Protein AF-A0A1C5BQC7-F1 (afdb_monomer_lite)

Sequence (77 aa):
RPLATTPSHLWLAERPVPGLPSLGSPDEQRALWRAHLPEPSAWYRLDTTHYGIVRPPHAHTVATAINAVSHHIAEPH

Secondary structure (DSSP, 8-state):
---TTS-EEEEEEEEPPTTSPP---HHHHHHHHHTT-PSSEEEEEEEEETTTTTSTTHHHHHHHHHHHHHHHHS---

Structure (mmCIF, N/CA/C/O backbone):
data_AF-A0A1C5BQC7-F1
#
_entry.id   AF-A0A1C5BQC7-F1
#
loop_
_atom_site.group_PDB
_atom_site.id
_atom_site.type_symbol
_atom_site.label_atom_id
_atom_site.label_alt_id
_atom_site.label_comp_id
_atom_site.label_asym_id
_atom_site.label_entity_id
_atom_site.label_seq_id
_atom_site.pdbx_PDB_ins_code
_atom_site.Cartn_x
_atom_site.Cartn_y
_atom_site.Cartn_z
_atom_site.occupancy
_atom_site.B_iso_or_equiv
_atom_site.auth_seq_id
_atom_site.auth_comp_id
_atom_site.auth_asym_id
_atom_site.auth_atom_id
_atom_site.pdbx_PDB_model_num
ATOM 1 N N . ARG A 1 1 ? -2.298 -6.040 -16.953 1.00 50.19 1 ARG A N 1
ATOM 2 C CA . ARG A 1 1 ? -0.999 -6.547 -17.460 1.00 50.19 1 ARG A CA 1
ATOM 3 C C . ARG A 1 1 ? -0.126 -6.797 -16.235 1.00 50.19 1 ARG A C 1
ATOM 5 O O . ARG A 1 1 ? 0.100 -5.830 -15.520 1.00 50.19 1 ARG A O 1
ATOM 12 N N . PRO A 1 2 ? 0.219 -8.049 -15.899 1.00 55.59 2 PRO A N 1
ATOM 13 C CA . PRO A 1 2 ? 0.948 -8.347 -14.668 1.00 55.59 2 PRO A CA 1
ATOM 14 C C . PRO A 1 2 ? 2.360 -7.750 -14.728 1.00 55.59 2 PRO A C 1
ATOM 16 O O . PRO A 1 2 ? 2.968 -7.726 -15.799 1.00 55.59 2 PRO A O 1
ATOM 19 N N . LEU A 1 3 ? 2.879 -7.291 -13.586 1.00 60.38 3 LEU A N 1
ATOM 20 C CA . LEU A 1 3 ? 4.257 -6.800 -13.416 1.00 60.38 3 LEU A CA 1
ATOM 21 C C . LEU A 1 3 ? 5.270 -7.961 -13.414 1.00 60.38 3 LEU A C 1
ATOM 23 O O . LEU A 1 3 ? 6.279 -7.908 -12.727 1.00 60.38 3 LEU A O 1
ATOM 27 N N . ALA A 1 4 ? 4.989 -9.030 -14.163 1.00 62.91 4 ALA A N 1
ATOM 28 C CA . ALA A 1 4 ? 5.538 -10.376 -13.997 1.00 62.91 4 ALA A CA 1
ATOM 29 C C . ALA A 1 4 ? 7.044 -10.522 -14.275 1.00 62.91 4 ALA A C 1
ATOM 31 O O . ALA A 1 4 ? 7.561 -11.631 -14.243 1.00 62.91 4 ALA A O 1
ATOM 32 N N . THR A 1 5 ? 7.753 -9.436 -14.570 1.00 72.19 5 THR A N 1
ATOM 33 C CA . THR A 1 5 ? 9.194 -9.461 -14.851 1.00 72.19 5 THR A CA 1
ATOM 34 C C . THR A 1 5 ? 9.979 -8.373 -14.127 1.00 72.19 5 THR A C 1
ATOM 36 O O . THR A 1 5 ? 11.198 -8.353 -14.241 1.00 72.19 5 THR A O 1
ATOM 39 N N . THR A 1 6 ? 9.318 -7.459 -13.411 1.00 79.12 6 THR A N 1
ATOM 40 C CA . THR A 1 6 ? 9.992 -6.337 -12.750 1.00 79.12 6 THR A CA 1
ATOM 41 C C . THR A 1 6 ? 10.122 -6.627 -11.256 1.00 79.12 6 THR A C 1
ATOM 43 O O . THR A 1 6 ? 9.093 -6.665 -10.572 1.00 79.12 6 THR A O 1
ATOM 46 N N . PRO A 1 7 ? 11.352 -6.800 -10.729 1.00 80.88 7 PRO A N 1
ATOM 47 C CA . PRO A 1 7 ? 11.589 -6.843 -9.292 1.00 80.88 7 PRO A CA 1
ATOM 48 C C . PRO A 1 7 ? 10.898 -5.671 -8.603 1.00 80.88 7 PRO A C 1
ATOM 50 O O . PRO A 1 7 ? 11.009 -4.526 -9.045 1.00 80.88 7 PRO A O 1
ATOM 53 N N . SER A 1 8 ? 10.131 -5.967 -7.561 1.00 85.94 8 SER A N 1
ATOM 54 C CA . SER A 1 8 ? 9.235 -4.995 -6.942 1.00 85.94 8 SER A CA 1
ATOM 55 C C . SER A 1 8 ? 9.472 -4.918 -5.442 1.00 85.94 8 SER A C 1
ATOM 57 O O . SER A 1 8 ? 9.788 -5.909 -4.788 1.00 85.94 8 SER A O 1
ATOM 59 N N . HIS A 1 9 ? 9.286 -3.727 -4.884 1.00 90.38 9 HIS A N 1
ATOM 60 C CA . HIS A 1 9 ? 9.215 -3.523 -3.443 1.00 90.38 9 HIS A CA 1
ATOM 61 C C . HIS A 1 9 ? 7.761 -3.233 -3.070 1.00 90.38 9 HIS A C 1
ATOM 63 O O . HIS A 1 9 ? 7.134 -2.350 -3.660 1.00 90.38 9 HIS A O 1
ATOM 69 N N . LEU A 1 10 ? 7.226 -3.966 -2.096 1.00 91.25 10 LEU A N 1
ATOM 70 C CA . LEU A 1 10 ? 5.861 -3.797 -1.607 1.00 91.25 10 LEU A CA 1
ATOM 71 C C . LEU A 1 10 ? 5.862 -3.483 -0.110 1.00 91.25 10 LEU A C 1
ATOM 73 O O . LEU A 1 10 ? 6.372 -4.251 0.705 1.00 91.25 10 LEU A O 1
ATOM 77 N N . TRP A 1 11 ? 5.242 -2.361 0.248 1.00 93.44 11 TRP A N 1
ATOM 78 C CA . TRP A 1 11 ? 4.998 -1.954 1.628 1.00 93.44 11 TRP A CA 1
ATOM 79 C C . TRP A 1 11 ? 3.513 -2.112 1.970 1.00 93.44 11 TRP A C 1
ATOM 81 O O . TRP A 1 11 ? 2.655 -1.538 1.299 1.00 93.44 11 TRP A O 1
ATOM 91 N N . LEU A 1 12 ? 3.212 -2.870 3.025 1.00 92.56 12 LEU A N 1
ATOM 92 C CA . LEU A 1 12 ? 1.861 -3.107 3.535 1.00 92.56 12 LEU A CA 1
ATOM 93 C C . LEU A 1 12 ? 1.642 -2.364 4.854 1.00 92.56 12 LEU A C 1
ATOM 95 O O . LEU A 1 12 ? 2.446 -2.467 5.780 1.00 92.56 12 LEU A O 1
ATOM 99 N N . ALA A 1 13 ? 0.526 -1.645 4.939 1.00 91.62 13 ALA A N 1
ATOM 100 C CA . ALA A 1 13 ? 0.053 -1.013 6.163 1.00 91.62 13 ALA A CA 1
ATOM 101 C C . ALA A 1 13 ? -0.665 -2.049 7.044 1.00 91.62 13 ALA A C 1
ATOM 103 O O . ALA A 1 13 ? -1.582 -2.725 6.580 1.00 91.62 13 ALA A O 1
ATOM 104 N N . GLU A 1 14 ? -0.257 -2.184 8.305 1.00 91.50 14 GLU A N 1
ATOM 105 C CA . GLU A 1 14 ? -0.813 -3.195 9.216 1.00 91.50 14 GLU A CA 1
ATOM 106 C C . GLU A 1 14 ? -2.125 -2.772 9.877 1.00 91.50 14 GLU A C 1
ATOM 108 O O . GLU A 1 14 ? -2.916 -3.626 10.282 1.00 91.50 14 GLU A O 1
ATOM 113 N N . ARG A 1 15 ? -2.373 -1.463 9.998 1.00 90.62 15 ARG A N 1
ATOM 114 C CA . ARG A 1 15 ? -3.560 -0.947 10.679 1.00 90.62 15 ARG A CA 1
ATOM 115 C C . ARG A 1 15 ? -4.697 -0.708 9.684 1.00 90.62 15 ARG A C 1
ATOM 117 O O . ARG A 1 15 ? -4.491 -0.041 8.664 1.00 90.62 15 ARG A O 1
ATOM 124 N N . PRO A 1 16 ? -5.922 -1.163 9.994 1.00 89.62 16 PRO A N 1
ATOM 125 C CA . PRO A 1 16 ? -7.084 -0.840 9.184 1.00 89.62 16 PRO A CA 1
ATOM 126 C C . PRO A 1 16 ? -7.422 0.651 9.289 1.00 89.62 16 PRO A C 1
ATOM 128 O O . PRO A 1 16 ? -7.062 1.340 10.246 1.00 89.62 16 PRO A O 1
ATOM 131 N N . VAL A 1 17 ? -8.166 1.145 8.305 1.00 90.31 17 VAL A N 1
ATOM 132 C CA . VAL A 1 17 ? -8.789 2.469 8.363 1.00 90.31 17 VAL A CA 1
ATOM 133 C C . VAL A 1 17 ? -10.234 2.287 8.838 1.00 90.31 17 VAL A C 1
ATOM 135 O O . VAL A 1 17 ? -10.975 1.535 8.201 1.00 90.31 17 VAL A O 1
ATOM 138 N N . PRO A 1 18 ? -10.666 2.959 9.922 1.00 88.06 18 PRO A N 1
ATOM 139 C CA . PRO A 1 18 ? -12.058 2.913 10.360 1.00 88.06 18 PRO A CA 1
ATOM 140 C C . PRO A 1 18 ? -13.025 3.300 9.233 1.00 88.06 18 PRO A C 1
ATOM 142 O O . PRO A 1 18 ? -12.818 4.302 8.552 1.00 88.06 18 PRO A O 1
ATOM 145 N N . GLY A 1 1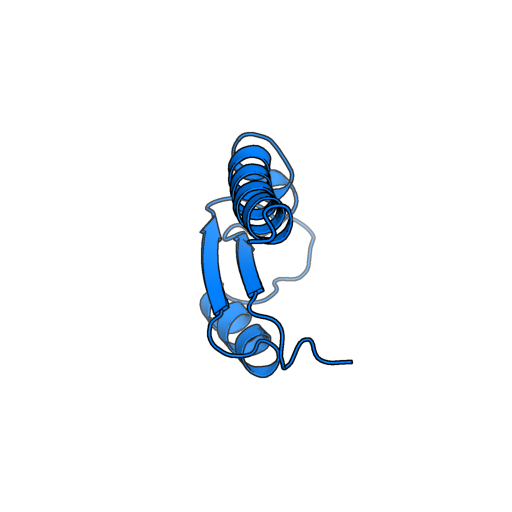9 ? -14.082 2.509 9.043 1.00 88.00 19 GLY A N 1
ATOM 146 C CA . GLY A 1 19 ? -15.100 2.754 8.016 1.00 88.00 19 GLY A CA 1
ATOM 147 C C . GLY A 1 19 ? -14.764 2.230 6.615 1.00 88.00 19 GLY A C 1
ATOM 148 O O . GLY A 1 19 ? -15.602 2.358 5.726 1.00 88.00 19 GLY A O 1
ATOM 149 N N . LEU A 1 20 ? -13.592 1.614 6.407 1.00 83.94 20 LEU A N 1
ATOM 150 C CA . LEU A 1 20 ? -13.261 0.920 5.159 1.00 83.94 20 LEU A CA 1
ATOM 151 C C . LEU A 1 20 ? -13.379 -0.607 5.303 1.00 83.94 20 LEU A C 1
ATOM 153 O O . LEU A 1 20 ? -13.210 -1.133 6.408 1.00 83.94 20 LEU A O 1
ATOM 157 N N . PRO A 1 21 ? -13.642 -1.335 4.200 1.00 83.81 21 PRO A N 1
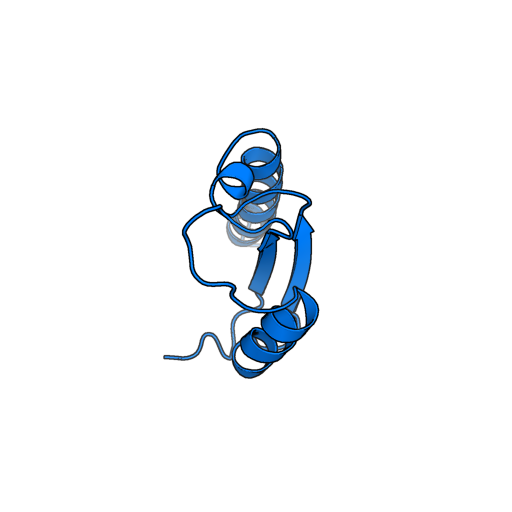ATOM 158 C CA . PRO A 1 21 ? -13.609 -2.791 4.204 1.00 83.81 21 PRO A CA 1
ATOM 159 C C . PRO A 1 21 ? -12.257 -3.324 4.684 1.00 83.81 21 PRO A C 1
ATOM 161 O O . PRO A 1 21 ? -11.201 -2.812 4.307 1.00 83.81 21 PRO A O 1
ATOM 164 N N . SER A 1 22 ? -12.294 -4.386 5.489 1.00 81.56 22 SER A N 1
ATOM 165 C CA . SER A 1 22 ? -11.083 -5.132 5.819 1.00 81.56 22 SER A CA 1
ATOM 166 C C . SER A 1 22 ? -10.562 -5.836 4.567 1.00 81.56 22 SER A C 1
ATOM 168 O O . SER A 1 22 ? -11.320 -6.508 3.871 1.00 81.56 22 SER A O 1
ATOM 170 N N . LEU A 1 23 ? -9.263 -5.709 4.305 1.00 79.94 23 LEU A N 1
ATOM 171 C CA . LEU A 1 23 ? -8.565 -6.427 3.233 1.00 79.94 23 LEU A CA 1
ATOM 172 C C . LEU A 1 23 ? -8.003 -7.779 3.712 1.00 79.94 23 LEU A C 1
ATOM 174 O O . LEU A 1 23 ? -7.178 -8.382 3.030 1.00 79.94 23 LEU A O 1
ATOM 178 N N . GLY A 1 24 ? -8.426 -8.239 4.894 1.00 86.12 24 GLY A N 1
ATOM 179 C CA . GLY A 1 24 ? -7.854 -9.397 5.577 1.00 86.12 24 GLY A CA 1
ATOM 180 C C . GLY A 1 24 ? -6.579 -9.052 6.348 1.00 86.12 24 GLY A C 1
ATOM 181 O O . GLY A 1 24 ? -6.125 -7.902 6.384 1.00 86.12 24 GLY A O 1
ATOM 182 N N . SER A 1 25 ? -6.001 -10.061 6.989 1.00 86.31 25 SER A N 1
ATOM 183 C CA . SER A 1 25 ? -4.716 -9.966 7.677 1.00 86.31 25 SER A CA 1
ATOM 184 C C . SER A 1 25 ? -3.577 -9.605 6.708 1.00 86.31 25 SER A C 1
ATOM 186 O O . SER A 1 25 ? -3.645 -9.920 5.515 1.00 86.31 25 SER A O 1
ATOM 188 N N . PRO A 1 26 ? -2.477 -8.998 7.193 1.00 82.88 26 PRO A N 1
ATOM 189 C CA . PRO A 1 26 ? -1.301 -8.739 6.362 1.00 82.88 26 PRO A CA 1
ATOM 190 C C . PRO A 1 26 ? -0.750 -9.988 5.648 1.00 82.88 26 PRO A C 1
ATOM 192 O O . PRO A 1 26 ? -0.223 -9.881 4.541 1.00 82.88 26 PRO A O 1
ATOM 195 N N . ASP A 1 27 ? -0.887 -11.178 6.244 1.00 85.38 27 ASP A N 1
ATOM 196 C CA . ASP A 1 27 ? -0.432 -12.435 5.639 1.00 85.38 27 ASP A CA 1
ATOM 197 C C . ASP A 1 27 ? -1.331 -12.902 4.485 1.00 85.38 27 ASP A C 1
ATOM 199 O O . ASP A 1 27 ? -0.812 -13.370 3.465 1.00 85.38 27 ASP A O 1
ATOM 203 N N . GLU A 1 28 ? -2.651 -12.720 4.600 1.00 89.44 28 GLU A N 1
ATOM 204 C CA . GLU A 1 28 ? -3.602 -12.954 3.503 1.00 89.44 28 GLU A CA 1
ATOM 205 C C . GLU A 1 28 ? -3.349 -11.975 2.354 1.00 89.44 28 GLU A C 1
ATOM 207 O O . GLU A 1 28 ? -3.227 -12.388 1.200 1.00 89.44 28 GLU A O 1
ATOM 212 N N . GLN A 1 29 ? -3.152 -10.691 2.665 1.00 88.62 29 GLN A N 1
ATOM 213 C CA . GLN A 1 29 ? -2.798 -9.681 1.664 1.00 88.62 29 GLN A CA 1
ATOM 214 C C . GLN A 1 29 ? -1.484 -10.030 0.949 1.00 88.62 29 GLN A C 1
ATOM 216 O O . GLN A 1 29 ? -1.392 -9.926 -0.276 1.00 88.62 29 GLN A O 1
ATOM 221 N N . ARG A 1 30 ? -0.473 -10.512 1.683 1.00 86.00 30 ARG A N 1
ATOM 222 C CA . ARG A 1 30 ? 0.784 -10.990 1.089 1.00 86.00 30 ARG A CA 1
ATOM 223 C C . ARG A 1 30 ? 0.575 -12.186 0.163 1.00 86.00 30 ARG A C 1
ATOM 225 O O . ARG A 1 30 ? 1.225 -12.273 -0.877 1.00 86.00 30 ARG A O 1
ATOM 232 N N . ALA A 1 31 ? -0.295 -13.126 0.524 1.00 87.50 31 ALA A N 1
ATOM 233 C CA . ALA A 1 31 ? -0.606 -14.262 -0.339 1.00 87.50 31 ALA A CA 1
ATOM 234 C C . ALA A 1 31 ? -1.255 -13.812 -1.659 1.00 87.50 31 ALA A C 1
ATOM 236 O O . ALA A 1 31 ? -0.839 -14.285 -2.716 1.00 87.50 31 ALA A O 1
ATOM 237 N N . LEU A 1 32 ? -2.185 -12.852 -1.602 1.00 88.56 32 LEU A N 1
ATOM 238 C CA . LEU A 1 32 ? -2.831 -12.281 -2.789 1.00 88.56 32 LEU A CA 1
ATOM 239 C C . LEU A 1 32 ? -1.817 -11.606 -3.720 1.00 88.56 32 LEU A C 1
ATOM 241 O O . LEU A 1 32 ? -1.797 -11.866 -4.919 1.00 88.56 32 LEU A O 1
ATOM 245 N N . TRP A 1 33 ? -0.925 -10.785 -3.169 1.00 87.56 33 TRP A N 1
ATOM 246 C CA . TRP A 1 33 ? 0.074 -10.069 -3.962 1.00 87.56 33 TRP A CA 1
ATOM 247 C C . TRP A 1 33 ? 1.172 -10.983 -4.534 1.00 87.56 33 TRP A C 1
ATOM 249 O O . TRP A 1 33 ? 1.635 -10.739 -5.647 1.00 87.56 33 TRP A O 1
ATOM 259 N N . ARG A 1 34 ? 1.554 -12.073 -3.848 1.00 84.81 34 ARG A N 1
ATOM 260 C CA . ARG A 1 34 ? 2.538 -13.047 -4.372 1.00 84.81 34 ARG A CA 1
ATOM 261 C C . ARG A 1 34 ? 2.108 -13.693 -5.687 1.00 84.81 34 ARG A C 1
ATOM 263 O O . ARG A 1 34 ? 2.963 -14.021 -6.495 1.00 84.81 34 ARG A O 1
ATOM 270 N N . ALA A 1 35 ? 0.807 -13.839 -5.935 1.00 85.44 35 ALA A N 1
ATOM 271 C CA . ALA A 1 35 ? 0.311 -14.349 -7.214 1.00 85.44 35 ALA A CA 1
ATOM 272 C C . ALA A 1 35 ? 0.571 -13.389 -8.397 1.00 85.44 35 ALA A C 1
ATOM 274 O O . ALA A 1 35 ? 0.371 -13.761 -9.554 1.00 85.44 35 ALA A O 1
ATOM 275 N N . HIS A 1 36 ? 0.984 -12.149 -8.121 1.00 85.56 36 HIS A N 1
ATOM 276 C CA . HIS A 1 36 ? 1.089 -11.075 -9.107 1.00 85.56 36 HIS A CA 1
ATOM 277 C C . HIS A 1 36 ? 2.478 -10.435 -9.203 1.00 85.56 36 HIS A C 1
ATOM 279 O O . HIS A 1 36 ? 2.726 -9.699 -10.161 1.00 85.56 36 HIS A O 1
ATOM 285 N N . LEU A 1 37 ? 3.366 -10.699 -8.242 1.00 85.25 37 LEU A N 1
ATOM 286 C CA . LEU A 1 37 ? 4.714 -10.140 -8.187 1.00 85.25 37 LEU A CA 1
ATOM 287 C C . LEU A 1 37 ? 5.753 -11.222 -8.519 1.00 85.25 37 LEU A C 1
ATOM 289 O O . LEU A 1 37 ? 5.688 -12.308 -7.945 1.00 85.25 37 LEU A O 1
ATOM 293 N N . PRO A 1 38 ? 6.699 -10.957 -9.436 1.00 80.38 38 PRO A N 1
ATOM 294 C CA . PRO A 1 38 ? 7.774 -11.893 -9.738 1.00 80.38 38 PRO A CA 1
ATOM 295 C C . PRO A 1 38 ? 8.838 -11.890 -8.643 1.00 80.38 38 PRO A C 1
ATOM 297 O O . PRO A 1 38 ? 9.031 -10.894 -7.948 1.00 80.38 38 PRO A O 1
ATOM 300 N N . GLU A 1 39 ? 9.588 -12.982 -8.538 1.00 78.06 39 GLU A N 1
ATOM 301 C CA . GLU A 1 39 ? 10.796 -13.009 -7.716 1.00 78.06 39 GLU A CA 1
ATOM 302 C C . GLU A 1 39 ? 12.016 -12.500 -8.513 1.00 78.06 39 GLU A C 1
ATOM 304 O O . GLU A 1 39 ? 12.129 -12.813 -9.703 1.00 78.06 39 GLU A O 1
ATOM 309 N N . PRO A 1 40 ? 12.943 -11.744 -7.887 1.00 72.12 40 PRO A N 1
ATOM 310 C CA . PRO A 1 40 ? 12.924 -11.329 -6.484 1.00 72.12 40 PRO A CA 1
ATOM 311 C C . PRO A 1 40 ? 11.988 -10.133 -6.233 1.00 72.12 40 PRO A C 1
ATOM 313 O O . PRO A 1 40 ? 12.096 -9.105 -6.903 1.00 72.12 40 PRO A O 1
ATOM 316 N N . SER A 1 41 ? 11.113 -10.239 -5.229 1.00 85.56 41 SER A N 1
ATOM 317 C CA . SER A 1 41 ? 10.351 -9.095 -4.704 1.00 85.56 41 SER A CA 1
ATOM 318 C C . SER A 1 41 ? 10.563 -8.929 -3.203 1.00 85.56 41 SER A C 1
ATOM 320 O O . SER A 1 41 ? 10.529 -9.889 -2.436 1.00 85.56 41 SER A O 1
ATOM 322 N N . ALA A 1 42 ? 10.764 -7.688 -2.768 1.00 88.19 42 ALA A N 1
ATOM 323 C CA . ALA A 1 42 ? 10.945 -7.350 -1.365 1.00 88.19 42 ALA A CA 1
ATOM 324 C C . ALA A 1 42 ? 9.625 -6.914 -0.723 1.00 88.19 42 ALA A C 1
ATOM 326 O O . ALA A 1 42 ? 8.800 -6.239 -1.341 1.00 88.19 42 ALA A O 1
ATOM 327 N N . TRP A 1 43 ? 9.449 -7.277 0.546 1.00 89.62 43 TRP A N 1
ATOM 328 C CA . TRP A 1 43 ? 8.201 -7.087 1.277 1.00 89.62 43 TRP A CA 1
ATOM 329 C C . TRP A 1 43 ? 8.449 -6.465 2.638 1.00 89.62 43 TRP A C 1
ATOM 331 O O . TRP A 1 43 ? 9.300 -6.929 3.396 1.00 89.62 43 TRP A O 1
ATOM 341 N N . TYR A 1 44 ? 7.649 -5.460 2.970 1.00 91.94 44 TYR A N 1
ATOM 342 C CA . TYR A 1 44 ? 7.781 -4.708 4.208 1.00 91.94 44 TYR A CA 1
ATOM 343 C C . TYR A 1 44 ? 6.410 -4.491 4.839 1.00 91.94 44 TYR A C 1
ATOM 345 O O . TYR A 1 44 ? 5.439 -4.179 4.152 1.00 91.94 44 TYR A O 1
ATOM 353 N N . ARG A 1 45 ? 6.337 -4.631 6.160 1.00 91.62 45 ARG A N 1
ATOM 354 C CA . ARG A 1 45 ? 5.147 -4.324 6.958 1.00 91.62 45 ARG A CA 1
ATOM 355 C C . ARG A 1 45 ? 5.417 -3.054 7.751 1.00 91.62 45 ARG A C 1
ATOM 357 O O . ARG A 1 45 ? 6.502 -2.900 8.308 1.00 91.62 45 ARG A O 1
ATOM 364 N N . LE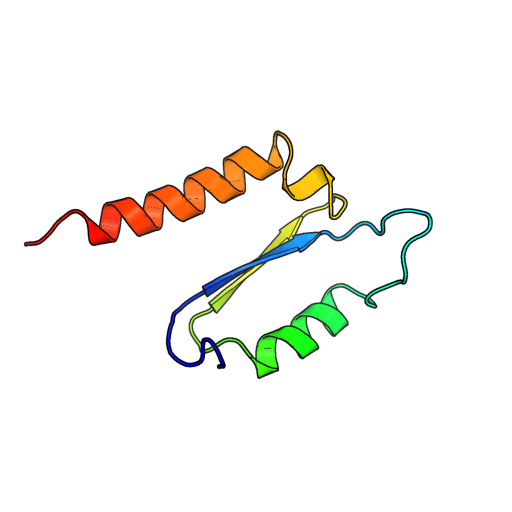U A 1 46 ? 4.457 -2.140 7.758 1.00 92.44 46 LEU A N 1
ATOM 365 C CA . LEU A 1 46 ? 4.545 -0.863 8.453 1.00 92.44 46 LEU A CA 1
ATOM 366 C C . LEU A 1 46 ? 3.364 -0.740 9.411 1.00 92.44 46 LEU A C 1
ATOM 368 O O . LEU A 1 46 ? 2.211 -0.828 8.982 1.00 92.44 46 LEU A O 1
ATOM 372 N N . ASP A 1 47 ? 3.658 -0.491 10.688 1.00 92.94 47 ASP A N 1
ATOM 373 C CA . ASP A 1 47 ? 2.658 -0.305 11.744 1.00 92.94 47 ASP A CA 1
ATOM 374 C C . ASP A 1 47 ? 1.944 1.052 11.605 1.00 92.94 47 ASP A C 1
ATOM 376 O O . ASP A 1 47 ? 2.171 2.018 12.333 1.00 92.94 47 ASP A O 1
ATOM 380 N N . THR A 1 48 ? 1.116 1.156 10.573 1.00 93.88 48 THR A N 1
ATOM 381 C CA . THR A 1 48 ? 0.435 2.381 10.171 1.00 93.88 48 THR A CA 1
ATOM 382 C C . THR A 1 48 ? -0.808 2.052 9.356 1.00 93.88 48 THR A C 1
ATOM 384 O O . THR A 1 48 ? -1.060 0.891 9.042 1.00 93.88 48 THR A O 1
ATOM 387 N N . THR A 1 49 ? -1.607 3.064 9.024 1.00 93.00 49 THR A N 1
ATOM 388 C CA . THR A 1 49 ? -2.777 2.906 8.149 1.00 93.00 49 THR A CA 1
ATOM 389 C C . THR A 1 49 ? -2.415 3.151 6.687 1.00 93.00 49 THR A C 1
ATOM 391 O O . THR A 1 49 ? -1.364 3.716 6.378 1.00 93.00 49 THR A O 1
ATOM 394 N N . HIS A 1 50 ? -3.330 2.825 5.771 1.00 89.75 50 HIS A N 1
ATOM 395 C CA . HIS A 1 50 ? -3.186 3.186 4.356 1.00 89.75 50 HIS A CA 1
ATOM 396 C C . HIS A 1 50 ? -2.924 4.689 4.130 1.00 89.75 50 HIS A C 1
ATOM 398 O O . HIS A 1 50 ? -2.247 5.058 3.182 1.00 89.75 50 HIS A O 1
ATOM 404 N N . TYR A 1 51 ? -3.413 5.575 5.001 1.00 92.56 51 TYR A N 1
ATOM 405 C CA . TYR A 1 51 ? -3.106 7.006 4.900 1.00 92.56 51 TYR A CA 1
ATOM 406 C C . TYR A 1 51 ? -1.805 7.390 5.603 1.00 92.56 51 TYR A C 1
ATOM 408 O O . TYR A 1 51 ? -1.179 8.381 5.235 1.00 92.56 51 TYR A O 1
ATOM 416 N N . GLY A 1 52 ? -1.394 6.635 6.620 1.00 95.06 52 GLY A N 1
ATOM 417 C CA . GLY A 1 52 ? -0.154 6.893 7.342 1.00 95.06 52 GLY A CA 1
ATOM 418 C C . GLY A 1 52 ? 1.097 6.494 6.557 1.00 95.06 52 GLY A C 1
ATOM 419 O O . GLY A 1 52 ? 2.113 7.172 6.674 1.00 95.06 52 GLY A O 1
ATOM 420 N N . ILE A 1 53 ? 1.020 5.479 5.688 1.00 94.31 53 ILE A N 1
ATOM 421 C CA . ILE A 1 53 ? 2.145 5.075 4.824 1.00 94.31 53 ILE A CA 1
ATOM 422 C C . ILE A 1 53 ? 2.603 6.193 3.870 1.00 94.31 53 ILE A C 1
ATOM 424 O O . ILE A 1 53 ? 3.794 6.329 3.608 1.00 94.31 53 ILE A O 1
ATOM 428 N N . VAL A 1 54 ? 1.674 7.033 3.399 1.00 94.44 54 VAL A N 1
ATOM 429 C CA . VAL A 1 54 ? 1.949 8.171 2.501 1.00 94.44 54 VAL A CA 1
ATOM 430 C C . VAL A 1 54 ? 2.243 9.474 3.252 1.00 94.44 54 VAL A C 1
ATOM 432 O O . VAL A 1 54 ? 2.274 10.548 2.654 1.00 94.44 54 VAL A O 1
ATOM 435 N N . ARG A 1 55 ? 2.467 9.408 4.570 1.00 96.38 55 ARG A N 1
ATOM 436 C CA . ARG A 1 55 ? 2.804 10.558 5.421 1.00 96.38 55 ARG A CA 1
ATOM 437 C C . ARG A 1 55 ? 4.142 10.347 6.133 1.00 96.38 55 ARG A C 1
ATOM 439 O O . ARG A 1 55 ? 4.582 9.206 6.287 1.00 96.38 55 ARG A O 1
ATOM 446 N N . PRO A 1 56 ? 4.808 11.422 6.592 1.00 94.94 56 PRO A N 1
ATOM 447 C CA . PRO A 1 56 ? 5.952 11.282 7.482 1.00 94.94 56 PRO A CA 1
ATOM 448 C C . PRO A 1 56 ? 5.583 10.481 8.748 1.00 94.94 56 PRO A C 1
ATOM 450 O O . PRO A 1 56 ? 4.482 10.663 9.271 1.00 94.94 56 PRO A O 1
ATOM 453 N N . PRO A 1 57 ? 6.483 9.6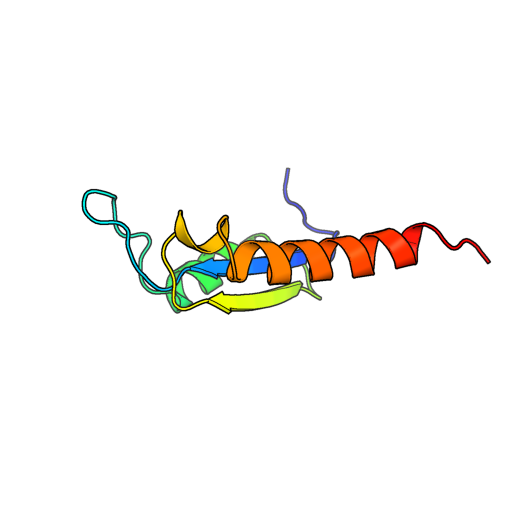16 9.254 1.00 93.75 57 PRO A N 1
ATOM 454 C CA . PRO A 1 57 ? 7.833 9.363 8.739 1.00 93.75 57 PRO A CA 1
ATOM 455 C C . PRO A 1 57 ? 7.891 8.334 7.591 1.00 93.75 57 PRO A C 1
ATOM 457 O O . PRO A 1 57 ? 8.883 8.292 6.870 1.00 93.75 57 PRO A O 1
ATOM 460 N N . HIS A 1 58 ? 6.848 7.528 7.376 1.00 95.62 58 HIS A N 1
ATOM 461 C CA . HIS A 1 58 ? 6.883 6.387 6.447 1.00 95.62 58 HIS A CA 1
ATOM 462 C C . HIS A 1 58 ? 7.089 6.779 4.982 1.00 95.62 58 HIS A C 1
ATOM 464 O O . HIS A 1 58 ? 7.832 6.104 4.269 1.00 95.62 58 HIS A O 1
ATOM 470 N N . ALA A 1 59 ? 6.516 7.906 4.555 1.00 95.00 59 ALA A N 1
ATOM 471 C CA . ALA A 1 59 ? 6.726 8.436 3.211 1.00 95.00 59 ALA A CA 1
ATOM 472 C C . ALA A 1 59 ? 8.212 8.684 2.911 1.00 95.00 59 ALA A C 1
ATOM 474 O O . ALA A 1 59 ? 8.653 8.472 1.785 1.00 95.00 59 ALA A O 1
ATOM 475 N N . HIS A 1 60 ? 8.999 9.079 3.919 1.00 94.00 60 HIS A N 1
ATOM 476 C CA . HIS A 1 60 ? 10.436 9.269 3.757 1.00 94.00 60 HIS A CA 1
ATOM 477 C C . HIS A 1 60 ? 11.152 7.934 3.529 1.00 94.00 60 HIS A C 1
ATOM 479 O O . HIS A 1 60 ? 11.950 7.822 2.606 1.00 94.00 60 HIS A O 1
ATOM 485 N N . THR A 1 61 ? 10.823 6.895 4.304 1.00 91.62 61 THR A N 1
ATOM 486 C CA . THR A 1 61 ? 11.382 5.546 4.113 1.00 91.62 61 THR A CA 1
ATOM 487 C C . THR A 1 61 ? 11.091 4.999 2.715 1.00 91.62 61 THR A C 1
ATOM 489 O O . THR A 1 61 ? 11.998 4.487 2.059 1.00 91.62 61 THR A O 1
ATOM 492 N N . VAL A 1 62 ? 9.849 5.134 2.241 1.00 91.56 62 VAL A N 1
ATOM 493 C CA . VAL A 1 62 ? 9.448 4.681 0.898 1.00 91.56 62 VAL A CA 1
ATOM 494 C C . VAL A 1 62 ? 10.171 5.483 -0.187 1.00 91.56 62 VAL A C 1
ATOM 496 O O . VAL A 1 62 ? 10.740 4.895 -1.105 1.00 91.56 62 VAL A O 1
ATOM 499 N N . ALA A 1 63 ? 10.216 6.814 -0.062 1.00 93.12 63 ALA A N 1
ATOM 500 C CA . ALA A 1 63 ? 10.907 7.676 -1.021 1.00 93.12 63 ALA A CA 1
ATOM 501 C C . ALA A 1 63 ? 12.408 7.358 -1.109 1.00 93.12 63 ALA A C 1
ATOM 503 O O . ALA A 1 63 ? 12.950 7.257 -2.206 1.00 93.12 63 ALA A O 1
ATOM 504 N N . THR A 1 64 ? 13.071 7.135 0.028 1.00 91.56 64 THR A N 1
ATOM 505 C CA . THR A 1 64 ? 14.490 6.758 0.068 1.00 91.56 64 THR A CA 1
ATOM 506 C C . THR A 1 64 ? 14.753 5.452 -0.682 1.00 91.56 64 THR A C 1
ATOM 508 O O . THR A 1 64 ? 15.701 5.384 -1.462 1.00 91.56 64 THR A O 1
ATOM 511 N N . ALA A 1 65 ? 13.899 4.436 -0.514 1.00 89.62 65 ALA A N 1
ATOM 512 C CA . ALA A 1 65 ? 14.038 3.173 -1.238 1.00 89.62 65 ALA A CA 1
ATOM 513 C C . ALA A 1 65 ? 13.843 3.339 -2.756 1.00 89.62 65 ALA A C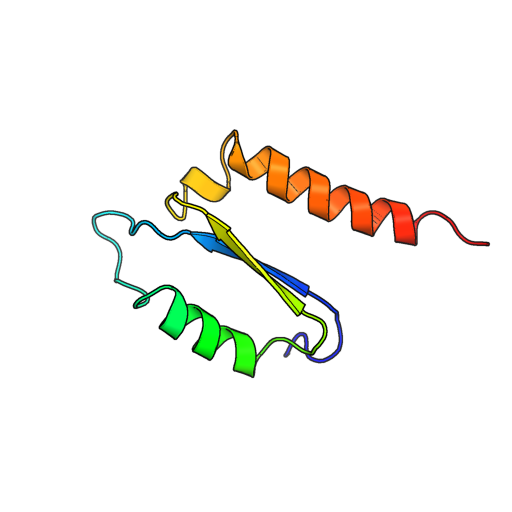 1
ATOM 515 O O . ALA A 1 65 ? 14.628 2.806 -3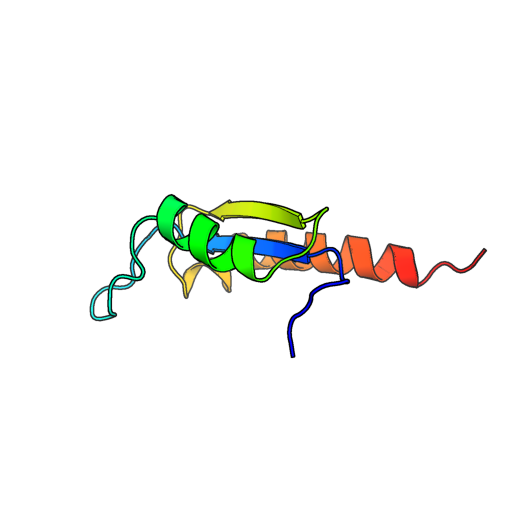.539 1.00 89.62 65 ALA A O 1
ATOM 516 N N . ILE A 1 66 ? 12.843 4.121 -3.178 1.00 88.12 66 ILE A N 1
ATOM 517 C CA . ILE A 1 66 ? 12.599 4.419 -4.601 1.00 88.12 66 ILE A CA 1
ATOM 518 C C . ILE A 1 66 ? 13.791 5.163 -5.219 1.00 88.12 66 ILE A C 1
ATOM 520 O O . ILE A 1 66 ? 14.244 4.820 -6.316 1.00 88.12 66 ILE A O 1
ATOM 524 N N . ASN A 1 67 ? 14.322 6.162 -4.512 1.00 89.56 67 ASN A N 1
ATOM 525 C CA . ASN A 1 67 ? 15.452 6.954 -4.987 1.00 89.56 67 ASN A CA 1
ATOM 526 C C . ASN A 1 67 ? 16.718 6.100 -5.115 1.00 89.56 67 ASN A C 1
ATOM 528 O O . ASN A 1 67 ? 17.416 6.214 -6.117 1.00 89.56 67 ASN A O 1
ATOM 532 N N . ALA A 1 68 ? 16.987 5.202 -4.162 1.00 85.75 68 ALA A N 1
ATOM 533 C CA . ALA A 1 68 ? 18.146 4.310 -4.218 1.00 85.75 68 ALA A CA 1
ATOM 534 C C . ALA A 1 68 ? 18.160 3.440 -5.490 1.00 85.75 68 ALA A C 1
ATOM 536 O O . ALA A 1 68 ? 19.198 3.307 -6.135 1.00 85.75 68 ALA A O 1
ATOM 537 N N . VAL A 1 69 ? 17.002 2.904 -5.893 1.00 79.06 69 VAL A N 1
ATOM 538 C CA . VAL A 1 69 ? 16.876 2.117 -7.133 1.00 79.06 69 VAL A CA 1
ATOM 539 C C . VAL A 1 69 ? 16.997 3.008 -8.371 1.00 79.06 69 VAL A C 1
ATOM 541 O O . VAL A 1 69 ? 17.664 2.643 -9.335 1.00 79.06 69 VAL A O 1
ATOM 544 N N . SER A 1 70 ? 16.398 4.199 -8.341 1.00 72.00 70 SER A N 1
ATOM 545 C CA . SER A 1 70 ? 16.433 5.134 -9.475 1.00 72.00 70 SER A CA 1
ATOM 546 C C . SER A 1 70 ? 17.847 5.656 -9.756 1.00 72.00 70 SER A C 1
ATOM 548 O O . SER A 1 70 ? 18.240 5.767 -10.915 1.00 72.00 70 SER A O 1
ATOM 550 N N . HIS A 1 71 ? 18.640 5.916 -8.712 1.00 64.19 71 HIS A N 1
ATOM 551 C CA . HIS A 1 71 ? 20.046 6.303 -8.850 1.00 64.19 71 HIS A CA 1
ATOM 552 C C . HIS A 1 71 ? 20.920 5.169 -9.396 1.00 64.19 71 HIS A C 1
ATOM 554 O O . HIS A 1 71 ? 21.855 5.441 -10.139 1.00 64.19 71 HIS A O 1
ATOM 560 N N . HIS A 1 72 ? 20.590 3.908 -9.104 1.00 58.38 72 HIS A N 1
ATOM 561 C CA . HIS A 1 72 ? 21.310 2.762 -9.663 1.00 58.38 72 HIS A CA 1
ATOM 562 C C . HIS A 1 72 ? 21.088 2.594 -11.178 1.00 58.38 72 HIS A C 1
ATOM 564 O O . HIS A 1 72 ? 21.951 2.072 -11.871 1.00 58.38 72 HIS A O 1
ATOM 570 N N . ILE A 1 73 ? 19.952 3.064 -11.703 1.00 58.09 73 ILE A N 1
ATOM 571 C CA . ILE A 1 73 ? 19.641 3.047 -13.144 1.00 58.09 73 ILE A CA 1
ATOM 572 C C . ILE A 1 73 ? 20.299 4.235 -13.878 1.00 58.09 73 ILE A C 1
ATOM 574 O O . ILE A 1 73 ? 20.531 4.163 -15.082 1.00 58.09 73 ILE A O 1
ATOM 578 N N . ALA A 1 74 ? 20.600 5.328 -13.168 1.00 57.34 74 ALA A N 1
ATOM 579 C CA . ALA A 1 74 ? 21.127 6.568 -13.741 1.00 57.34 74 ALA A CA 1
ATOM 580 C C . ALA A 1 74 ? 22.659 6.597 -13.926 1.00 57.34 74 ALA A C 1
ATOM 582 O O . ALA A 1 74 ? 23.163 7.538 -14.534 1.00 57.34 74 ALA A O 1
ATOM 583 N N . GLU A 1 75 ? 23.387 5.590 -13.441 1.00 45.66 75 GLU A N 1
ATOM 584 C CA . GLU A 1 75 ? 24.828 5.420 -13.671 1.00 45.66 75 GLU A CA 1
ATOM 585 C C . GLU A 1 75 ? 25.051 4.339 -14.747 1.00 45.66 75 GLU A C 1
ATOM 587 O O . GLU A 1 75 ? 25.045 3.147 -14.430 1.00 45.66 75 GLU A O 1
ATOM 592 N N . PRO A 1 76 ? 25.221 4.702 -16.032 1.00 47.12 76 PRO A N 1
ATOM 593 C CA . PRO A 1 76 ? 25.717 3.766 -17.026 1.00 47.12 76 PRO A CA 1
ATOM 594 C C . PRO A 1 76 ? 27.246 3.677 -16.911 1.00 47.12 76 PRO A C 1
ATOM 596 O O . PRO A 1 76 ? 27.937 4.695 -16.960 1.00 47.12 76 PRO A O 1
ATOM 599 N N . HIS A 1 77 ? 27.761 2.455 -16.760 1.00 43.38 77 HIS A N 1
ATOM 600 C CA . HIS A 1 77 ? 29.153 2.133 -17.084 1.00 43.38 77 HIS A CA 1
ATOM 601 C C . HIS A 1 77 ? 29.452 2.387 -18.565 1.00 43.38 77 HIS A C 1
ATOM 603 O O . HIS A 1 77 ? 28.562 2.096 -19.401 1.00 43.38 77 HIS A O 1
#

Foldseek 3Di:
DFPAPDAEEDEAEQDEDPPDDDPDGPVVVVVVCVVRHYPPYHYYYDPHYPVVCCDPPNVVVVVVVVVVVVVVVVDDD

pLDDT: mean 83.31, std 13.01, range [43.38, 96.38]

Radius of gyration: 14.38 Å; chains: 1; bounding box: 44×26×29 Å